Protein AF-U2B432-F1 (afdb_monomer)

Solvent-accessible surface area (backbone atoms only — not comparable to full-atom values): 7212 Å² total; per-residue (Å²): 142,89,87,78,90,83,83,80,81,80,80,78,80,77,78,77,79,76,77,76,80,62,95,51,58,65,48,63,31,54,46,51,56,38,53,56,52,34,53,52,28,56,77,69,70,35,66,70,60,31,53,53,37,50,52,53,40,50,49,42,72,73,67,50,52,59,66,60,57,48,51,52,33,51,50,50,34,55,50,28,50,53,49,35,56,51,30,51,50,54,28,53,53,27,57,76,69,68,44,66,70,55,32,54,52,30,51,52,51,33,52,51,33,50,52,50,29,55,48,31,56,56,55,57,75,93

Mean predicted aligned error: 12.54 Å

Foldseek 3Di:
DDDDDDPPDDDPPPPPPPDDPPPDDFLVSVLVVLVVQLVVCVVVVNVVSNVVSVVVNVCSVVPGDVVVVLVVLVVQLVVLVVQLVVLVVQLVVCVVVVDVVSNVVSVVSNVVSVVSNVVSVVSSVD

Sequence (126 aa):
MIRQLSLLALLVASTAFSFADSGVSGCAAKRQTLQEKIEIARQHHNPDQVAGLQQALAQVEAHCHDGALQAERQAEIDEARQEIEQREMDLRDALSKGDPDKIAKRQAKLAEARAELEQAEAELAR

pLDDT: mean 84.95, std 19.23, range [39.56, 98.81]

Secondary structure (DSSP, 8-state):
----------------------S--HHHHHHHHHHHHHHHHHHTT-HHHHHHHHHHHHHHHHH--HHHHHHHHHHHHHHHHHHHHHHHHHHHHHHHHT-HHHHHHHHHHHHHHHHHHHHHHHHHT-

Structure (mmCIF, N/CA/C/O backbone):
data_AF-U2B432-F1
#
_entry.id   AF-U2B432-F1
#
loop_
_atom_site.group_PDB
_atom_site.id
_atom_site.type_symbol
_atom_site.label_atom_id
_atom_site.label_alt_id
_atom_site.label_comp_id
_atom_site.label_asym_id
_atom_site.label_entity_id
_atom_site.label_seq_id
_atom_site.pdbx_PDB_ins_code
_atom_site.Cartn_x
_atom_site.Cartn_y
_atom_site.Cartn_z
_atom_site.occupancy
_atom_site.B_iso_or_equiv
_atom_site.auth_seq_id
_atom_site.auth_comp_id
_atom_site.auth_asym_id
_atom_site.auth_atom_id
_atom_site.pdbx_PDB_model_num
ATOM 1 N N . MET A 1 1 ? 64.420 35.158 -2.808 1.00 42.25 1 MET A N 1
ATOM 2 C CA . MET A 1 1 ? 63.759 34.798 -4.080 1.00 42.25 1 MET A CA 1
ATOM 3 C C . MET A 1 1 ? 62.505 34.011 -3.734 1.00 42.25 1 MET A C 1
ATOM 5 O O . MET A 1 1 ? 62.594 32.819 -3.497 1.00 42.25 1 MET A O 1
ATOM 9 N N . ILE A 1 2 ? 61.369 34.686 -3.557 1.00 51.62 2 ILE A N 1
ATOM 10 C CA . ILE A 1 2 ? 60.096 34.046 -3.195 1.00 51.62 2 ILE A CA 1
ATOM 11 C C . ILE A 1 2 ? 59.041 34.666 -4.098 1.00 51.62 2 ILE A C 1
ATOM 13 O O . ILE A 1 2 ? 58.668 35.821 -3.907 1.00 51.62 2 ILE A O 1
ATOM 17 N N . ARG A 1 3 ? 58.638 33.929 -5.130 1.00 46.88 3 ARG A N 1
ATOM 18 C CA . ARG A 1 3 ? 57.473 34.218 -5.968 1.00 46.88 3 ARG A CA 1
ATOM 19 C C . ARG A 1 3 ? 57.278 33.028 -6.896 1.00 46.88 3 ARG A C 1
ATOM 21 O O . ARG A 1 3 ? 58.055 32.860 -7.822 1.00 46.88 3 ARG A O 1
ATOM 28 N N . GLN A 1 4 ? 56.275 32.205 -6.619 1.00 49.47 4 GLN A N 1
ATOM 29 C CA . GLN A 1 4 ? 55.077 32.081 -7.454 1.00 49.47 4 GLN A CA 1
ATOM 30 C C . GLN A 1 4 ? 54.154 31.039 -6.810 1.00 49.47 4 GLN A C 1
ATOM 32 O O . GLN A 1 4 ? 54.466 29.854 -6.729 1.00 49.47 4 GLN A O 1
ATOM 37 N N . LEU A 1 5 ? 53.025 31.536 -6.305 1.00 55.38 5 LEU A N 1
ATOM 38 C CA . LEU A 1 5 ? 51.861 30.757 -5.911 1.00 55.38 5 LEU A CA 1
ATOM 39 C C . LEU A 1 5 ? 51.328 30.030 -7.150 1.00 55.38 5 LEU A C 1
ATOM 41 O O . LEU A 1 5 ? 50.837 30.680 -8.067 1.00 55.38 5 LEU A O 1
ATOM 45 N N . SER A 1 6 ? 51.413 28.702 -7.170 1.00 52.12 6 SER A N 1
ATOM 46 C CA . SER A 1 6 ? 50.709 27.878 -8.155 1.00 52.12 6 SER A CA 1
ATOM 47 C C . SER A 1 6 ? 49.455 27.302 -7.502 1.00 52.12 6 SER A C 1
ATOM 49 O O . SER A 1 6 ? 49.463 26.205 -6.955 1.00 52.12 6 SER A O 1
ATOM 51 N N . LEU A 1 7 ? 48.383 28.094 -7.519 1.00 52.22 7 LEU A N 1
ATOM 52 C CA . LEU A 1 7 ? 47.013 27.631 -7.311 1.00 52.22 7 LEU A CA 1
ATOM 53 C C . LEU A 1 7 ? 46.503 27.110 -8.660 1.00 52.22 7 LEU A C 1
ATOM 55 O O . LEU A 1 7 ? 46.029 27.889 -9.481 1.00 52.22 7 LEU A O 1
ATOM 59 N N . LEU A 1 8 ? 46.615 25.802 -8.901 1.00 50.03 8 LEU A N 1
ATOM 60 C CA . LEU A 1 8 ? 45.865 25.140 -9.969 1.00 50.03 8 LEU A CA 1
ATOM 61 C C . LEU A 1 8 ? 44.592 24.556 -9.347 1.00 50.03 8 LEU A C 1
ATOM 63 O O . LEU A 1 8 ? 44.580 23.443 -8.827 1.00 50.03 8 LEU A O 1
ATOM 67 N N . ALA A 1 9 ? 43.526 25.354 -9.346 1.00 51.22 9 ALA A N 1
ATOM 68 C CA . ALA A 1 9 ? 42.186 24.884 -9.031 1.00 51.22 9 ALA A CA 1
ATOM 69 C C . ALA A 1 9 ? 41.667 24.075 -10.229 1.00 51.22 9 ALA A C 1
ATOM 71 O O . ALA A 1 9 ? 41.281 24.638 -11.253 1.00 51.22 9 ALA A O 1
ATOM 72 N N . LEU A 1 10 ? 41.697 22.747 -10.114 1.00 51.41 10 LEU A N 1
ATOM 73 C CA . LEU A 1 10 ? 41.076 21.847 -11.078 1.00 51.41 10 LEU A CA 1
ATOM 74 C C . LEU A 1 10 ? 39.561 21.841 -10.817 1.00 51.41 10 LEU A C 1
ATOM 76 O O . LEU A 1 10 ? 39.072 21.166 -9.914 1.00 51.41 10 LEU A O 1
ATOM 80 N N . LEU A 1 11 ? 38.826 22.649 -11.581 1.00 48.97 11 LEU A N 1
ATOM 81 C CA . LEU A 1 11 ? 37.364 22.636 -11.621 1.00 48.97 11 LEU A CA 1
ATOM 82 C C . LEU A 1 11 ? 36.900 21.323 -12.263 1.00 48.97 11 LEU A C 1
ATOM 84 O O . LEU A 1 11 ? 36.884 21.179 -13.484 1.00 48.97 11 LEU A O 1
ATOM 88 N N . VAL A 1 12 ? 36.524 20.356 -11.428 1.00 52.88 12 VAL A N 1
ATOM 89 C CA . VAL A 1 12 ? 35.750 19.188 -11.853 1.00 52.88 12 VAL A CA 1
ATOM 90 C C . VAL A 1 12 ? 34.309 19.659 -12.029 1.00 52.88 12 VAL A C 1
ATOM 92 O O . VAL A 1 12 ? 33.568 19.819 -11.061 1.00 52.88 12 VAL A O 1
ATOM 95 N N . 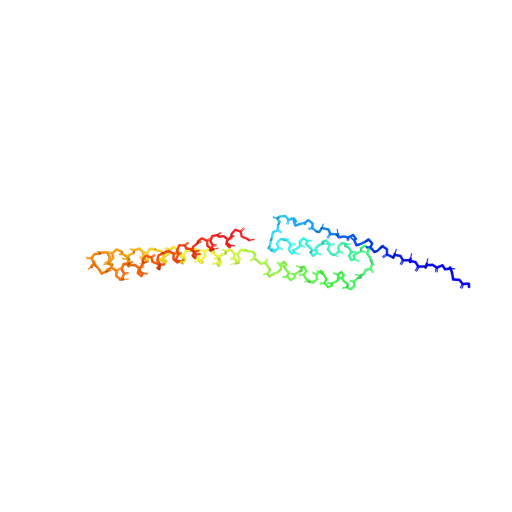ALA A 1 13 ? 33.922 19.941 -13.271 1.00 52.38 13 ALA A N 1
ATOM 96 C CA . ALA A 1 13 ? 32.524 20.124 -13.629 1.00 52.38 13 ALA A CA 1
ATOM 97 C C . ALA A 1 13 ? 31.847 18.747 -13.627 1.00 52.38 13 ALA A C 1
ATOM 99 O O . ALA A 1 13 ? 31.851 18.033 -14.627 1.00 52.38 13 ALA A O 1
ATOM 100 N N . SER A 1 14 ? 31.296 18.357 -12.479 1.00 46.72 14 SER A N 1
ATOM 101 C CA . SER A 1 14 ? 30.387 17.219 -12.387 1.00 46.72 14 SER A CA 1
ATOM 102 C C . SER A 1 14 ? 29.085 17.596 -13.089 1.00 46.72 14 SER A C 1
ATOM 104 O O . SER A 1 14 ? 28.242 18.289 -12.521 1.00 46.72 14 SER A O 1
ATOM 106 N N . THR A 1 15 ? 28.914 17.171 -14.338 1.00 46.16 15 THR A N 1
ATOM 107 C CA . THR A 1 15 ? 27.600 17.161 -14.975 1.00 46.16 15 THR A CA 1
ATOM 108 C C . THR A 1 15 ? 26.754 16.110 -14.265 1.00 46.16 15 THR A C 1
ATOM 110 O O . THR A 1 15 ? 26.860 14.912 -14.513 1.00 46.16 15 THR A O 1
ATOM 113 N N . ALA A 1 16 ? 25.928 16.561 -13.323 1.00 44.56 16 ALA A N 1
ATOM 114 C CA . ALA A 1 16 ? 24.843 15.752 -12.803 1.00 44.56 16 ALA A CA 1
ATOM 115 C C . ALA A 1 16 ? 23.880 15.475 -13.966 1.00 44.56 16 ALA A C 1
ATOM 117 O O . ALA A 1 16 ? 23.145 16.358 -14.405 1.00 44.56 16 ALA A O 1
ATOM 118 N N . PHE A 1 17 ? 23.933 14.258 -14.506 1.00 45.88 17 PHE A N 1
ATOM 119 C CA . PHE A 1 17 ? 22.856 13.724 -15.326 1.00 45.88 17 PHE A CA 1
ATOM 120 C C . PHE A 1 17 ? 21.644 13.574 -14.404 1.00 45.88 17 PHE A C 1
ATOM 122 O O . PHE A 1 17 ? 21.558 12.636 -13.612 1.00 45.88 17 PHE A O 1
ATOM 129 N N . SER A 1 18 ? 20.734 14.542 -14.456 1.00 39.56 18 SER A N 1
ATOM 130 C CA . SER A 1 18 ? 19.397 14.376 -13.902 1.00 39.56 18 SER A CA 1
ATOM 131 C C . SER A 1 18 ? 18.681 13.342 -14.763 1.00 39.56 18 SER A C 1
ATOM 133 O O . SER A 1 18 ? 18.271 13.646 -15.883 1.00 39.56 18 SER A O 1
ATOM 135 N N . PHE A 1 19 ? 18.555 12.114 -14.265 1.00 43.44 19 PHE A N 1
ATOM 136 C CA . PHE A 1 19 ? 17.573 11.186 -14.809 1.00 43.44 19 PHE A CA 1
ATOM 137 C C . PHE A 1 19 ? 16.201 11.769 -14.480 1.00 43.44 19 PHE A C 1
ATOM 139 O O . PHE A 1 19 ? 15.834 11.897 -13.312 1.00 43.44 19 PHE A O 1
ATOM 146 N N . ALA A 1 20 ? 15.494 12.218 -15.514 1.00 40.19 20 ALA A N 1
ATOM 147 C CA . ALA A 1 20 ? 14.081 12.516 -15.403 1.00 40.19 20 ALA A CA 1
ATOM 148 C C . ALA A 1 20 ? 13.386 11.217 -14.987 1.00 40.19 20 ALA A C 1
ATOM 150 O O . ALA A 1 20 ? 13.463 10.222 -15.707 1.00 40.19 20 ALA A O 1
ATOM 151 N N . ASP A 1 21 ? 12.756 11.228 -13.817 1.00 41.22 21 ASP A N 1
ATOM 152 C CA . ASP A 1 21 ? 11.831 10.184 -13.399 1.00 41.22 21 ASP A CA 1
ATOM 153 C C . ASP A 1 21 ? 10.632 10.272 -14.351 1.00 41.22 21 ASP A C 1
ATOM 155 O O . ASP A 1 21 ? 9.726 11.092 -14.196 1.00 41.22 21 ASP A O 1
ATOM 159 N N . SER A 1 22 ? 10.700 9.535 -15.461 1.00 41.84 22 SER A N 1
ATOM 160 C CA . SER A 1 22 ? 9.541 9.282 -16.306 1.00 41.84 22 SER A CA 1
ATOM 161 C C . SER A 1 22 ? 8.491 8.680 -15.383 1.00 41.84 22 SER A C 1
ATOM 163 O O . SER A 1 22 ? 8.788 7.652 -14.789 1.00 41.84 22 SER A O 1
ATOM 165 N N . GLY A 1 23 ? 7.322 9.314 -15.235 1.00 46.34 23 GLY A N 1
ATOM 166 C CA . GLY A 1 23 ? 6.251 8.959 -14.281 1.00 46.34 23 GLY A CA 1
ATOM 167 C C . GLY A 1 23 ? 5.585 7.588 -14.485 1.00 46.34 23 GLY A C 1
ATOM 168 O O . GLY A 1 23 ? 4.388 7.433 -14.271 1.00 46.34 23 GLY A O 1
ATOM 169 N N . VAL A 1 24 ? 6.352 6.609 -14.944 1.00 51.62 24 VAL A N 1
ATOM 170 C CA . VAL A 1 24 ? 6.078 5.187 -14.995 1.00 51.62 24 VAL A CA 1
ATOM 171 C C . VAL A 1 24 ? 6.894 4.591 -13.845 1.00 51.62 24 VAL A C 1
ATOM 173 O O . VAL A 1 24 ? 8.119 4.642 -13.889 1.00 51.62 24 VAL A O 1
ATOM 176 N N . SER A 1 25 ? 6.239 4.072 -12.805 1.00 68.25 25 SER A N 1
ATOM 177 C CA . SER A 1 25 ? 6.853 3.255 -11.744 1.00 68.25 25 SER A CA 1
ATOM 178 C C . SER A 1 25 ? 6.649 1.759 -12.059 1.00 68.25 25 SER A C 1
ATOM 180 O O . SER A 1 25 ? 6.106 1.392 -13.107 1.00 68.25 25 SER A O 1
ATOM 182 N N . GLY A 1 26 ? 7.142 0.861 -11.203 1.00 77.81 26 GLY A N 1
ATOM 183 C CA . GLY A 1 26 ? 6.862 -0.577 -11.321 1.00 77.81 26 GLY A CA 1
ATOM 184 C C . GLY A 1 26 ? 7.560 -1.295 -12.486 1.00 77.81 26 GLY A C 1
ATOM 185 O O . GLY A 1 26 ? 8.655 -0.926 -12.933 1.00 77.81 26 GLY A O 1
ATOM 186 N N . CYS A 1 27 ? 6.957 -2.385 -12.962 1.00 85.81 27 CYS A N 1
ATOM 187 C CA . CYS A 1 27 ? 7.548 -3.258 -13.978 1.00 85.81 27 CYS A CA 1
ATOM 188 C C . CYS A 1 27 ? 7.731 -2.561 -15.329 1.00 85.81 27 CYS A C 1
ATOM 190 O O . CYS A 1 27 ? 8.697 -2.839 -16.042 1.00 85.81 27 CYS A O 1
ATOM 192 N N . ALA A 1 28 ? 6.833 -1.643 -15.696 1.00 83.94 28 ALA A N 1
ATOM 193 C CA . ALA A 1 28 ? 6.958 -0.848 -16.917 1.00 83.94 28 ALA A CA 1
ATOM 194 C C . ALA A 1 28 ? 8.198 0.066 -16.894 1.00 83.94 28 ALA A C 1
ATOM 196 O O . ALA A 1 28 ? 8.975 0.048 -17.850 1.00 83.94 28 ALA A O 1
ATOM 197 N N . ALA A 1 29 ? 8.449 0.757 -15.777 1.00 85.69 29 ALA A N 1
ATOM 198 C CA . ALA A 1 29 ? 9.650 1.571 -15.574 1.00 85.69 29 ALA A CA 1
ATOM 199 C C . ALA A 1 29 ? 10.935 0.751 -15.725 1.00 85.69 29 ALA A C 1
ATOM 201 O O . ALA A 1 29 ? 11.856 1.111 -16.462 1.00 85.69 29 ALA A O 1
ATOM 202 N N . LYS A 1 30 ? 10.972 -0.412 -15.056 1.00 87.88 30 LYS A N 1
ATOM 203 C CA . LYS A 1 30 ? 12.099 -1.349 -15.122 1.00 87.88 30 LYS A CA 1
ATOM 204 C C . LYS A 1 30 ? 12.369 -1.813 -16.550 1.00 87.88 30 LYS A C 1
ATOM 206 O O . LYS A 1 30 ? 13.532 -1.857 -16.951 1.00 87.88 30 LYS A O 1
ATOM 211 N N . ARG A 1 31 ? 11.323 -2.141 -17.318 1.00 92.31 31 ARG A N 1
ATOM 212 C CA . ARG A 1 31 ? 11.459 -2.526 -18.733 1.00 92.31 31 ARG A CA 1
ATOM 213 C C . ARG A 1 31 ? 12.045 -1.389 -19.562 1.00 92.31 31 ARG A C 1
ATOM 215 O O . ARG A 1 31 ? 13.022 -1.623 -20.267 1.00 92.31 31 ARG A O 1
ATOM 222 N N . GLN A 1 32 ? 11.517 -0.174 -19.422 1.00 92.19 32 GLN A N 1
ATOM 223 C CA . GLN A 1 32 ? 12.012 0.991 -20.156 1.00 92.19 32 GLN A CA 1
ATOM 224 C C . GLN A 1 32 ? 13.488 1.280 -19.836 1.00 92.19 32 GLN A C 1
ATOM 226 O O . GLN A 1 32 ? 14.307 1.390 -20.744 1.00 92.19 32 GLN A O 1
ATOM 231 N N . THR A 1 33 ? 13.86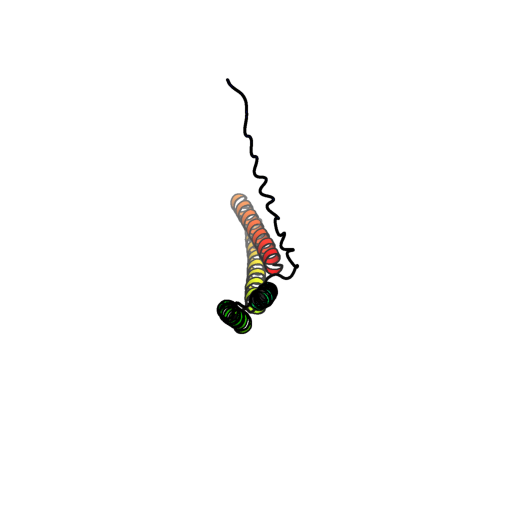6 1.286 -18.553 1.00 93.88 33 THR A N 1
ATOM 232 C CA . THR A 1 33 ? 15.267 1.482 -18.140 1.00 93.88 33 THR A CA 1
ATOM 233 C C . THR A 1 33 ? 16.197 0.414 -18.727 1.00 93.88 33 THR A C 1
ATOM 235 O O . THR A 1 33 ? 17.332 0.707 -19.105 1.00 93.88 33 THR A O 1
ATOM 238 N N . LEU A 1 34 ? 15.757 -0.848 -18.790 1.00 96.06 34 LEU A N 1
ATOM 239 C CA . LEU A 1 34 ? 16.549 -1.923 -19.393 1.00 96.06 34 LEU A CA 1
ATOM 240 C C . LEU A 1 34 ? 16.687 -1.744 -20.908 1.00 96.06 34 LEU A C 1
ATOM 242 O O . LEU A 1 34 ? 17.779 -1.954 -21.433 1.00 96.06 34 LEU A O 1
ATOM 246 N N . GLN A 1 35 ? 15.630 -1.312 -21.596 1.00 96.81 35 GLN A N 1
ATOM 247 C CA . GLN A 1 35 ? 15.659 -1.017 -23.032 1.00 96.81 35 GLN A CA 1
ATOM 248 C C . GLN A 1 35 ? 16.628 0.128 -23.358 1.00 96.81 35 GLN A C 1
ATOM 250 O O . GLN A 1 35 ? 17.503 -0.046 -24.205 1.00 96.81 35 GLN A O 1
ATOM 255 N N . GLU A 1 36 ? 16.568 1.238 -22.620 1.00 97.25 36 GLU A N 1
ATOM 256 C CA . GLU A 1 36 ? 17.500 2.366 -22.773 1.00 97.25 36 GLU A CA 1
ATOM 257 C C . GLU A 1 36 ? 18.959 1.929 -22.554 1.00 97.25 36 GLU A C 1
ATOM 259 O O . GLU A 1 36 ? 19.851 2.249 -23.343 1.00 97.25 36 GLU A O 1
ATOM 264 N N . LYS A 1 37 ? 19.221 1.111 -21.525 1.00 96.69 37 LYS A N 1
ATOM 265 C CA . LYS A 1 37 ? 20.565 0.561 -21.273 1.00 96.69 37 LYS A CA 1
ATOM 266 C C . LYS A 1 37 ? 21.050 -0.355 -22.397 1.00 96.69 37 LYS A C 1
ATOM 268 O O . LYS A 1 37 ? 22.244 -0.349 -22.698 1.00 96.69 37 LYS A O 1
ATOM 273 N N . ILE A 1 38 ? 20.161 -1.138 -23.014 1.00 97.81 38 ILE A N 1
ATOM 274 C CA . ILE A 1 38 ? 20.497 -1.985 -24.170 1.00 97.81 38 ILE A CA 1
ATOM 275 C C . ILE A 1 38 ? 20.904 -1.113 -25.358 1.00 97.81 38 ILE A C 1
ATOM 277 O O . ILE A 1 38 ? 21.900 -1.413 -26.017 1.00 97.81 38 ILE A O 1
ATOM 281 N N . GLU A 1 39 ? 20.164 -0.040 -25.634 1.00 97.62 39 GLU A N 1
ATOM 282 C CA . GLU A 1 39 ? 20.485 0.891 -26.720 1.00 97.62 39 GLU A CA 1
ATOM 283 C C . GLU A 1 39 ? 21.850 1.549 -26.516 1.00 97.62 39 GLU A C 1
ATOM 285 O O . GLU A 1 39 ? 22.677 1.539 -27.430 1.00 97.62 39 GLU A O 1
ATOM 290 N N . ILE A 1 40 ? 22.131 2.019 -25.299 1.00 97.56 40 ILE A N 1
ATOM 291 C CA . ILE A 1 40 ? 23.435 2.581 -24.931 1.00 97.56 40 ILE A CA 1
ATOM 292 C C . ILE A 1 40 ? 24.546 1.534 -25.118 1.00 97.56 40 ILE A C 1
ATOM 294 O O . ILE A 1 40 ? 25.544 1.796 -25.789 1.00 97.56 40 ILE A O 1
ATOM 298 N N . ALA A 1 41 ? 24.376 0.314 -24.596 1.00 97.25 41 ALA A N 1
ATOM 299 C CA . ALA A 1 41 ? 25.381 -0.747 -24.720 1.00 97.25 41 ALA A CA 1
ATOM 300 C C . ALA A 1 41 ? 25.659 -1.142 -26.186 1.00 97.25 41 ALA A C 1
ATOM 302 O O . ALA A 1 41 ? 26.801 -1.445 -26.542 1.00 97.25 41 ALA A O 1
ATOM 303 N N . ARG A 1 42 ? 24.639 -1.084 -27.058 1.00 97.12 42 ARG A N 1
ATOM 304 C CA . ARG A 1 42 ? 24.793 -1.288 -28.509 1.00 97.12 42 ARG A CA 1
ATOM 305 C C . ARG A 1 42 ? 25.630 -0.188 -29.157 1.00 97.12 42 ARG A C 1
ATOM 307 O O . ARG A 1 42 ? 26.520 -0.510 -29.939 1.00 97.12 42 ARG A O 1
ATOM 314 N N . GLN A 1 43 ? 25.377 1.078 -28.822 1.00 97.62 43 GLN A N 1
ATOM 315 C CA . GLN A 1 43 ? 26.145 2.219 -29.345 1.00 97.62 43 GLN A CA 1
ATOM 316 C C . GLN A 1 43 ? 27.627 2.149 -28.950 1.00 97.62 43 GLN A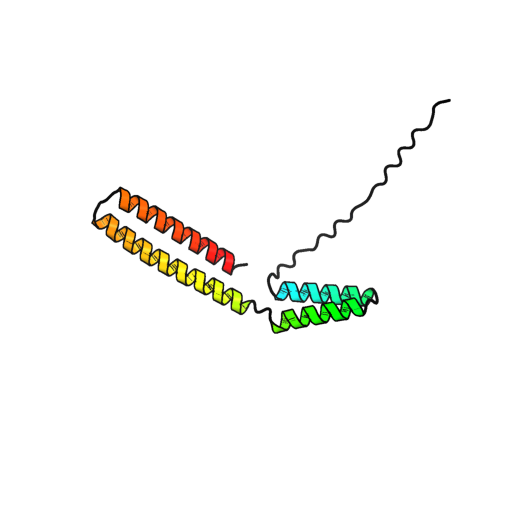 C 1
ATOM 318 O O . GLN A 1 43 ? 28.495 2.546 -29.722 1.00 97.62 43 GLN A O 1
ATOM 323 N N . HIS A 1 44 ? 27.924 1.593 -27.774 1.00 96.75 44 HIS A N 1
ATOM 324 C CA . HIS A 1 44 ? 29.290 1.387 -27.292 1.00 96.75 44 HIS A CA 1
ATOM 325 C C . HIS A 1 44 ? 29.938 0.071 -27.757 1.00 96.75 44 HIS A C 1
ATOM 327 O O . HIS A 1 44 ? 31.038 -0.243 -27.308 1.00 96.75 44 HIS A O 1
ATOM 333 N N . HIS A 1 45 ? 29.294 -0.695 -28.647 1.00 96.06 45 HIS A N 1
ATOM 334 C CA . HIS A 1 45 ? 29.800 -1.976 -29.156 1.00 96.06 45 HIS A CA 1
ATOM 335 C C . HIS A 1 45 ? 30.185 -2.976 -28.048 1.00 96.06 45 HIS A C 1
ATOM 337 O O . HIS A 1 45 ? 31.194 -3.671 -28.159 1.00 96.06 45 HIS 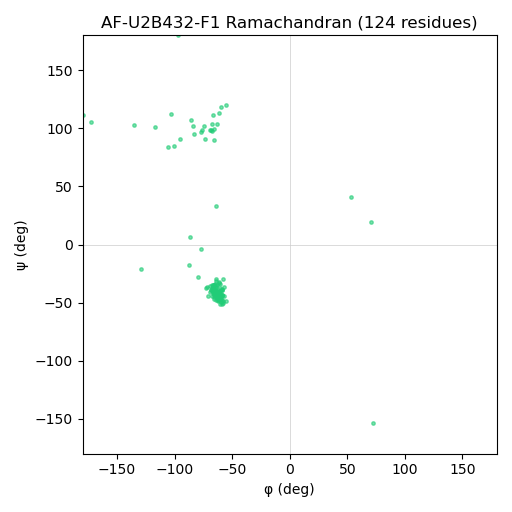A O 1
ATOM 343 N N . ASN A 1 46 ? 29.375 -3.064 -26.985 1.00 96.38 46 ASN A N 1
ATOM 344 C CA . ASN A 1 46 ? 29.607 -3.969 -25.857 1.00 96.38 46 ASN A CA 1
ATOM 345 C C . ASN A 1 46 ? 28.632 -5.170 -25.880 1.00 96.38 46 ASN A C 1
ATOM 347 O O . ASN A 1 46 ? 27.581 -5.123 -25.231 1.00 96.38 46 ASN A O 1
ATOM 351 N N . PRO A 1 47 ? 28.927 -6.241 -26.643 1.00 95.00 47 PRO A N 1
ATOM 352 C CA . PRO A 1 47 ? 27.991 -7.344 -26.870 1.00 95.00 47 PRO A CA 1
ATOM 353 C C . PRO A 1 47 ? 27.671 -8.145 -25.603 1.00 95.00 47 PRO A C 1
ATOM 355 O O . PRO A 1 47 ? 26.525 -8.558 -25.426 1.00 95.00 47 PRO A O 1
ATOM 358 N N . ASP A 1 48 ? 28.636 -8.312 -24.697 1.00 97.25 48 ASP A N 1
ATOM 359 C CA . ASP A 1 48 ? 28.434 -9.049 -23.444 1.00 97.25 48 ASP A CA 1
ATOM 360 C C . ASP A 1 48 ? 27.447 -8.314 -22.531 1.00 97.25 48 ASP A C 1
ATOM 362 O O . ASP A 1 48 ? 26.537 -8.912 -21.950 1.00 97.25 48 ASP A O 1
ATOM 366 N N . GLN A 1 49 ? 27.571 -6.985 -22.460 1.00 95.75 49 GLN A N 1
ATOM 367 C CA . GLN A 1 49 ? 26.637 -6.150 -21.713 1.00 95.75 49 GLN A CA 1
ATOM 368 C C . GLN A 1 49 ? 25.233 -6.183 -22.327 1.00 95.75 49 GLN A C 1
ATOM 370 O O . GLN A 1 49 ? 24.249 -6.267 -21.591 1.00 95.75 49 GLN A O 1
ATOM 375 N N . VAL A 1 50 ? 25.126 -6.155 -23.659 1.00 98.00 50 VAL A N 1
ATOM 376 C CA . VAL A 1 50 ? 23.838 -6.299 -24.354 1.00 98.00 50 VAL A CA 1
ATOM 377 C C . VAL A 1 50 ? 23.182 -7.635 -24.004 1.00 98.00 50 VAL A C 1
ATOM 379 O O . VAL A 1 50 ? 22.008 -7.642 -23.638 1.00 98.00 50 VAL A O 1
ATOM 382 N N . ALA A 1 51 ? 23.926 -8.742 -24.055 1.00 97.62 51 ALA A N 1
ATOM 383 C CA . ALA A 1 51 ? 23.402 -10.069 -23.737 1.00 97.62 51 ALA A CA 1
ATOM 384 C C . ALA A 1 51 ? 22.879 -10.151 -22.292 1.00 97.62 51 ALA A C 1
ATOM 386 O O . ALA A 1 51 ? 21.754 -10.600 -22.063 1.00 97.62 51 ALA A O 1
ATOM 387 N N . GLY A 1 52 ? 23.647 -9.643 -21.322 1.00 97.62 52 GLY A N 1
ATOM 388 C CA . GLY A 1 52 ? 23.224 -9.610 -19.919 1.00 97.62 52 GLY A CA 1
ATOM 389 C C . GLY A 1 52 ? 21.970 -8.758 -19.686 1.00 97.62 52 GLY A C 1
ATOM 390 O O . GLY A 1 52 ? 21.059 -9.170 -18.967 1.00 97.62 52 GLY A O 1
ATOM 391 N N . LEU A 1 53 ? 21.877 -7.590 -20.330 1.00 98.25 53 LEU A N 1
ATOM 392 C CA . LEU A 1 53 ? 20.703 -6.719 -20.221 1.00 98.25 53 LEU A CA 1
ATOM 393 C C . LEU A 1 53 ? 19.463 -7.313 -20.903 1.00 98.25 53 LEU A C 1
ATOM 395 O O . LEU A 1 53 ? 18.360 -7.166 -20.382 1.00 98.25 53 LEU A O 1
ATOM 399 N N . GLN A 1 54 ? 19.626 -8.015 -22.027 1.00 97.75 54 GLN A N 1
ATOM 400 C CA . GLN A 1 54 ? 18.533 -8.737 -22.684 1.00 97.75 54 GLN A CA 1
ATOM 401 C C . GLN A 1 54 ? 18.008 -9.881 -21.815 1.00 97.75 54 GLN A C 1
ATOM 403 O O . GLN A 1 54 ? 16.796 -10.055 -21.709 1.00 97.75 54 GLN A O 1
ATOM 408 N N . GLN A 1 55 ? 18.894 -10.618 -21.139 1.00 97.69 55 GLN A N 1
ATOM 409 C CA . GLN A 1 55 ? 18.482 -11.634 -20.172 1.00 97.69 55 GLN A CA 1
ATOM 410 C C . GLN A 1 55 ? 17.720 -11.006 -18.997 1.00 97.69 55 GLN A C 1
ATOM 412 O O . GLN A 1 55 ? 16.682 -11.524 -18.591 1.00 97.69 55 GLN A O 1
ATOM 417 N N . ALA A 1 56 ? 18.193 -9.873 -18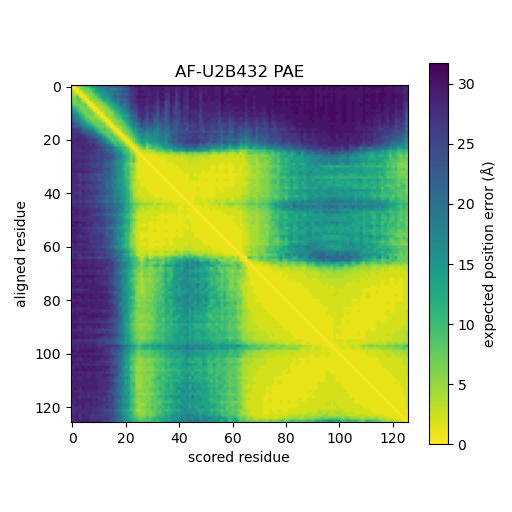.469 1.00 94.44 56 ALA A N 1
ATOM 418 C CA . ALA A 1 56 ? 17.492 -9.151 -17.410 1.00 94.44 56 ALA A CA 1
ATOM 419 C C . ALA A 1 56 ? 16.105 -8.660 -17.862 1.00 94.44 56 ALA A C 1
ATOM 421 O O . ALA A 1 56 ? 15.143 -8.783 -17.106 1.00 94.44 56 ALA A O 1
ATOM 422 N N . LEU A 1 57 ? 15.985 -8.153 -19.094 1.00 95.94 57 LEU A N 1
ATOM 423 C CA . LEU A 1 57 ? 14.705 -7.743 -19.673 1.00 95.94 57 LEU A CA 1
ATOM 424 C C . LEU A 1 57 ? 13.744 -8.928 -19.792 1.00 95.94 57 LEU A C 1
ATOM 426 O O . LEU A 1 57 ? 12.615 -8.821 -19.326 1.00 95.94 57 LEU A O 1
ATOM 430 N N . ALA A 1 58 ? 14.210 -10.067 -20.311 1.00 94.38 58 ALA A N 1
ATOM 431 C CA . ALA A 1 58 ? 13.405 -11.282 -20.416 1.00 94.38 58 ALA A CA 1
ATOM 432 C C . ALA A 1 58 ? 12.903 -11.764 -19.044 1.00 94.38 58 ALA A C 1
ATOM 434 O O . ALA A 1 58 ? 11.753 -12.170 -18.917 1.00 94.38 58 ALA A O 1
ATOM 435 N N . GLN A 1 59 ? 13.728 -11.663 -17.996 1.00 92.75 59 GLN A N 1
ATOM 436 C CA . GLN A 1 59 ? 13.304 -11.996 -16.632 1.00 92.75 59 GLN A CA 1
ATOM 437 C C . GLN A 1 59 ? 12.238 -11.034 -16.098 1.00 92.75 59 GLN A C 1
ATOM 439 O O . GLN A 1 59 ? 11.292 -11.463 -15.440 1.00 92.75 59 GLN A O 1
ATOM 444 N N . VAL A 1 60 ? 12.361 -9.733 -16.382 1.00 89.75 60 VAL A N 1
ATOM 445 C CA . VAL A 1 60 ? 11.331 -8.753 -16.014 1.00 89.75 60 VAL A CA 1
ATOM 446 C C . VAL A 1 60 ? 10.036 -9.021 -16.784 1.00 89.75 60 VAL A C 1
ATOM 448 O O . VAL A 1 60 ? 8.975 -9.008 -16.176 1.00 89.75 60 VAL A O 1
ATOM 451 N N . GLU A 1 61 ? 10.097 -9.318 -18.080 1.00 86.69 61 GLU A N 1
ATOM 452 C CA . GLU A 1 61 ? 8.915 -9.651 -18.887 1.00 86.69 61 GLU A CA 1
ATOM 453 C C . GLU A 1 61 ? 8.245 -10.963 -18.452 1.00 86.69 61 GLU A C 1
ATOM 455 O O . GLU A 1 61 ? 7.022 -11.060 -18.485 1.00 86.69 61 GLU A O 1
ATOM 460 N N . ALA A 1 62 ? 9.026 -11.953 -18.011 1.00 86.50 62 ALA A N 1
ATOM 461 C CA . ALA A 1 62 ? 8.510 -13.250 -17.580 1.00 86.50 62 ALA A CA 1
ATOM 462 C C . ALA A 1 62 ? 7.943 -13.249 -16.152 1.00 86.50 62 ALA A C 1
ATOM 464 O O . ALA A 1 62 ? 7.082 -14.072 -15.842 1.00 86.50 62 ALA A O 1
ATOM 465 N N . HIS A 1 63 ? 8.440 -12.379 -15.266 1.00 82.62 63 HIS A N 1
ATOM 466 C CA . HIS A 1 63 ? 8.162 -12.484 -13.828 1.00 82.62 63 HIS A CA 1
ATOM 467 C C . HIS A 1 63 ? 7.656 -11.203 -13.171 1.00 82.62 63 HIS A C 1
ATOM 469 O O . HIS A 1 63 ? 7.018 -11.281 -12.121 1.00 82.62 63 HIS A O 1
ATOM 475 N N . CYS A 1 64 ? 7.885 -10.033 -13.759 1.00 83.50 64 CYS A N 1
ATOM 476 C CA . CYS A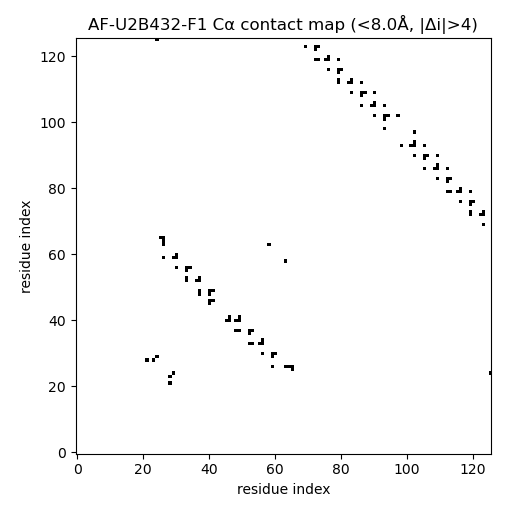 1 64 ? 7.430 -8.780 -13.177 1.00 83.50 64 CYS A CA 1
ATOM 477 C C . CYS A 1 64 ? 5.968 -8.530 -13.562 1.00 83.50 64 CYS A C 1
ATOM 479 O O . CYS A 1 64 ? 5.667 -8.099 -14.675 1.00 83.50 64 CYS A O 1
ATOM 481 N N . HIS A 1 65 ? 5.064 -8.799 -12.622 1.00 76.88 65 HIS A N 1
ATOM 482 C CA . HIS A 1 65 ? 3.631 -8.592 -12.787 1.00 76.88 65 HIS A CA 1
ATOM 483 C C . HIS A 1 65 ? 3.152 -7.547 -11.781 1.00 76.88 65 HIS A C 1
ATOM 485 O O . HIS A 1 65 ? 2.907 -7.877 -10.621 1.00 76.88 65 HIS A O 1
ATOM 491 N N . ASP A 1 66 ? 2.961 -6.305 -12.232 1.00 77.56 66 ASP A N 1
ATOM 492 C CA . ASP A 1 66 ? 2.375 -5.249 -11.391 1.00 77.56 66 ASP A CA 1
ATOM 493 C C . ASP A 1 66 ? 0.980 -5.660 -10.875 1.00 77.56 66 ASP A C 1
ATOM 495 O O . ASP A 1 66 ? 0.599 -5.306 -9.766 1.00 77.56 66 ASP A O 1
ATOM 499 N N . GLY A 1 67 ? 0.247 -6.489 -11.633 1.00 75.50 67 GLY A N 1
ATOM 500 C CA . GLY A 1 67 ? -1.079 -6.983 -11.248 1.00 75.50 67 GLY A CA 1
ATOM 501 C C . GLY A 1 67 ? -1.098 -7.877 -10.002 1.00 75.50 67 GLY A C 1
ATOM 502 O O . GLY A 1 67 ? -2.074 -7.842 -9.261 1.00 75.50 67 GLY A O 1
ATOM 503 N N . ALA A 1 68 ? -0.037 -8.649 -9.734 1.00 77.75 68 ALA A N 1
ATOM 504 C CA . ALA A 1 68 ? 0.035 -9.464 -8.517 1.00 77.75 68 ALA A CA 1
ATOM 505 C C . ALA A 1 68 ? 0.237 -8.581 -7.277 1.00 77.75 68 ALA A C 1
ATOM 507 O O . ALA A 1 68 ? -0.470 -8.741 -6.288 1.00 77.75 68 ALA A O 1
ATOM 508 N N . LEU A 1 69 ? 1.135 -7.596 -7.379 1.00 83.12 69 LEU A N 1
ATOM 509 C CA . LEU A 1 69 ? 1.381 -6.619 -6.320 1.00 83.12 69 LEU A CA 1
ATOM 510 C C . LEU A 1 69 ? 0.162 -5.710 -6.090 1.00 83.12 69 LEU A C 1
ATOM 512 O O . LEU A 1 69 ? -0.187 -5.410 -4.956 1.00 83.12 69 LEU A O 1
ATOM 516 N N . GLN A 1 70 ? -0.532 -5.298 -7.154 1.00 86.38 70 GLN A N 1
ATOM 517 C CA . GLN A 1 70 ? -1.788 -4.554 -7.032 1.00 86.38 70 GLN A CA 1
ATOM 518 C C . GLN A 1 70 ? -2.884 -5.375 -6.347 1.00 86.38 70 GLN A C 1
ATOM 520 O O . GLN A 1 70 ? -3.609 -4.827 -5.523 1.00 86.38 70 GLN A O 1
ATOM 525 N N . ALA A 1 71 ? -3.006 -6.667 -6.665 1.00 88.06 71 ALA A N 1
ATOM 526 C CA . ALA A 1 71 ? -3.982 -7.541 -6.021 1.00 88.06 71 ALA A CA 1
ATOM 527 C C . ALA A 1 71 ? -3.692 -7.726 -4.523 1.00 88.06 71 ALA A C 1
ATOM 529 O O . ALA A 1 71 ? -4.622 -7.691 -3.723 1.00 88.06 71 ALA A O 1
ATOM 530 N N . GLU A 1 72 ? -2.420 -7.875 -4.146 1.00 88.62 72 GLU A N 1
ATOM 531 C CA . GLU A 1 72 ? -1.984 -7.939 -2.745 1.00 88.62 72 GLU A CA 1
ATOM 532 C C . GLU A 1 72 ? -2.351 -6.656 -1.987 1.00 88.62 72 GLU A C 1
ATOM 534 O O . GLU A 1 72 ? -3.062 -6.715 -0.988 1.00 88.62 72 GLU A O 1
ATOM 539 N N . ARG A 1 73 ? -2.004 -5.484 -2.528 1.00 93.19 73 ARG A N 1
ATOM 540 C CA . ARG A 1 73 ? -2.344 -4.187 -1.911 1.00 93.19 73 ARG A CA 1
ATOM 541 C C . ARG A 1 73 ? -3.848 -3.934 -1.830 1.00 93.19 73 ARG A C 1
ATOM 543 O O . ARG A 1 73 ? -4.334 -3.326 -0.882 1.00 93.19 73 ARG A O 1
ATOM 550 N N . GLN A 1 74 ? -4.613 -4.400 -2.818 1.00 93.25 74 GLN A N 1
ATOM 551 C CA . GLN A 1 74 ? -6.071 -4.316 -2.758 1.00 93.25 74 GLN A CA 1
ATOM 552 C C . GLN A 1 74 ? -6.639 -5.210 -1.646 1.00 93.25 74 GLN A C 1
ATOM 554 O O . GLN A 1 74 ? -7.585 -4.801 -0.975 1.00 93.25 74 GLN A O 1
ATOM 559 N N . ALA A 1 75 ? -6.053 -6.389 -1.423 1.00 95.62 75 ALA A N 1
ATOM 560 C CA . ALA A 1 75 ? -6.438 -7.259 -0.317 1.00 95.62 75 ALA A CA 1
ATOM 561 C C . ALA A 1 75 ? -6.133 -6.617 1.048 1.00 95.62 75 ALA A C 1
ATOM 563 O O . ALA A 1 75 ? -6.973 -6.693 1.940 1.00 95.62 75 ALA A O 1
ATOM 564 N N . GLU A 1 76 ? -5.000 -5.921 1.192 1.00 96.12 76 GLU A N 1
ATOM 565 C CA . GLU A 1 76 ? -4.668 -5.160 2.410 1.00 96.12 76 GLU A CA 1
ATOM 566 C C . GLU A 1 76 ? -5.684 -4.039 2.690 1.00 96.12 76 GLU A C 1
ATOM 568 O O . GLU A 1 76 ? -6.111 -3.853 3.828 1.00 96.12 76 GLU A O 1
ATOM 573 N N . ILE A 1 77 ? -6.141 -3.324 1.653 1.00 98.12 77 ILE A N 1
ATOM 574 C CA . ILE A 1 77 ? -7.214 -2.321 1.784 1.00 98.12 77 ILE A CA 1
ATOM 575 C C . ILE A 1 77 ? -8.517 -2.965 2.264 1.00 98.12 77 ILE A C 1
ATOM 577 O O . ILE A 1 77 ? -9.211 -2.407 3.119 1.00 98.12 77 ILE A O 1
ATOM 581 N N . ASP A 1 78 ? -8.874 -4.121 1.707 1.00 98.06 78 ASP A N 1
ATOM 582 C CA . ASP A 1 78 ? -10.098 -4.825 2.084 1.00 98.06 78 ASP A CA 1
ATOM 583 C C . ASP A 1 78 ? -10.022 -5.341 3.533 1.00 98.06 78 ASP A C 1
ATOM 585 O O . ASP A 1 78 ? -11.004 -5.231 4.272 1.00 98.06 78 ASP A O 1
ATOM 589 N N . GLU A 1 79 ? -8.857 -5.824 3.973 1.00 97.81 79 GLU A N 1
ATOM 590 C CA . GLU A 1 79 ? -8.598 -6.220 5.362 1.00 97.81 79 GLU A CA 1
ATOM 591 C C . GLU A 1 79 ? -8.680 -5.021 6.321 1.00 97.81 79 GLU A C 1
ATOM 593 O O . GLU A 1 79 ? -9.409 -5.078 7.314 1.00 97.81 79 GLU A O 1
ATOM 598 N N . ALA A 1 80 ? -8.037 -3.896 5.992 1.00 98.19 80 ALA A N 1
ATOM 599 C CA . ALA A 1 80 ? -8.085 -2.681 6.808 1.00 98.19 80 ALA A CA 1
ATOM 600 C C . ALA A 1 80 ? -9.520 -2.135 6.956 1.00 98.19 80 ALA A C 1
ATOM 602 O O . ALA A 1 80 ? -9.925 -1.689 8.034 1.00 98.19 80 ALA A O 1
ATOM 603 N N . ARG A 1 81 ? -10.339 -2.219 5.897 1.00 98.50 81 ARG A N 1
ATOM 604 C CA . ARG A 1 81 ? -11.768 -1.856 5.954 1.00 98.50 81 ARG A CA 1
ATOM 605 C C . ARG A 1 81 ? -12.551 -2.757 6.905 1.00 98.50 81 ARG A C 1
ATOM 607 O O . ARG A 1 81 ? -13.320 -2.244 7.719 1.00 98.50 81 ARG A O 1
ATOM 614 N N . GLN A 1 82 ? -12.332 -4.071 6.846 1.00 98.62 82 GLN A N 1
ATOM 615 C CA . GLN A 1 82 ? -12.954 -5.015 7.781 1.00 98.62 82 GLN A CA 1
ATOM 616 C C . GLN A 1 82 ? -12.520 -4.748 9.226 1.00 98.62 82 GLN A C 1
ATOM 618 O O . GLN A 1 82 ? -13.344 -4.803 10.144 1.00 98.62 82 GLN A O 1
ATOM 623 N N . GLU A 1 83 ? -11.248 -4.409 9.446 1.00 98.38 83 GLU A N 1
ATOM 624 C CA . GLU A 1 83 ? -10.775 -4.041 10.775 1.00 98.38 83 GLU A CA 1
ATOM 625 C C . GLU A 1 83 ? -11.490 -2.790 11.299 1.00 98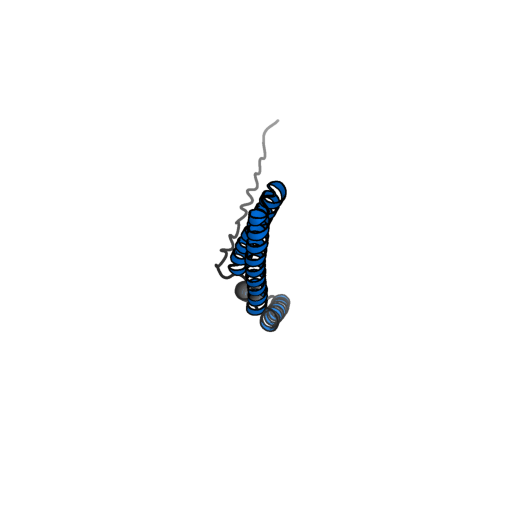.38 83 GLU A C 1
ATOM 627 O O . GLU A 1 83 ? -11.965 -2.800 12.437 1.00 98.38 83 GLU A O 1
ATOM 632 N N . ILE A 1 84 ? -11.641 -1.740 10.485 1.00 98.81 84 ILE A N 1
ATOM 633 C CA . ILE A 1 84 ? -12.387 -0.534 10.872 1.00 98.81 84 ILE A CA 1
ATOM 634 C C . ILE A 1 84 ? -13.811 -0.890 11.309 1.00 98.81 84 ILE A C 1
ATOM 636 O O . ILE A 1 84 ? -14.230 -0.468 12.389 1.00 98.81 84 ILE A O 1
ATOM 640 N N . GLU A 1 85 ? -14.536 -1.699 10.533 1.00 98.62 85 GLU A N 1
ATOM 641 C CA . GLU A 1 85 ? -15.894 -2.134 10.888 1.00 98.62 85 GLU A CA 1
ATOM 642 C C . GLU A 1 85 ? -15.925 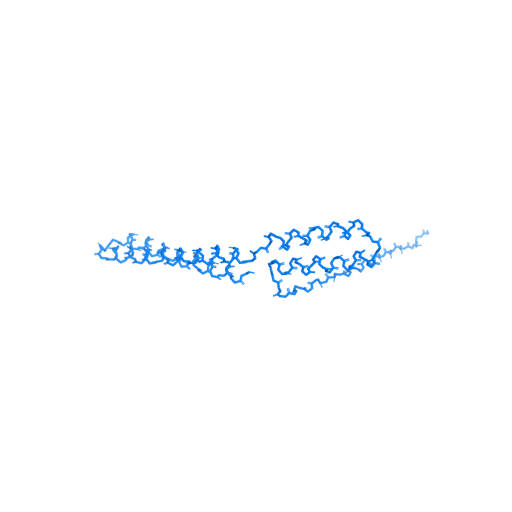-2.837 12.255 1.00 98.62 85 GLU A C 1
ATOM 644 O O . GLU A 1 85 ? -16.757 -2.518 13.116 1.00 98.62 85 GLU A O 1
ATOM 649 N N . GLN A 1 86 ? -14.966 -3.735 12.503 1.00 98.62 86 GLN A N 1
ATOM 650 C CA . GLN A 1 86 ? -14.833 -4.426 13.782 1.00 98.62 86 GLN A CA 1
ATOM 651 C C . GLN A 1 86 ? -14.491 -3.461 14.930 1.00 98.62 86 GLN A C 1
ATOM 653 O O . GLN A 1 86 ? -15.066 -3.560 16.018 1.00 98.62 86 GLN A O 1
ATOM 658 N N . ARG A 1 87 ? -13.588 -2.493 14.718 1.00 98.50 87 ARG A N 1
ATOM 659 C CA . ARG A 1 87 ? -13.224 -1.492 15.738 1.00 98.50 87 ARG A CA 1
ATOM 660 C C . ARG A 1 87 ? -14.384 -0.555 16.057 1.00 98.50 87 ARG A C 1
ATOM 662 O O . ARG A 1 87 ? -14.555 -0.175 17.218 1.00 98.50 87 ARG A O 1
ATOM 669 N N . GLU A 1 88 ? -15.213 -0.217 15.076 1.00 98.62 88 GLU A N 1
ATOM 670 C CA . GLU A 1 88 ? -16.433 0.557 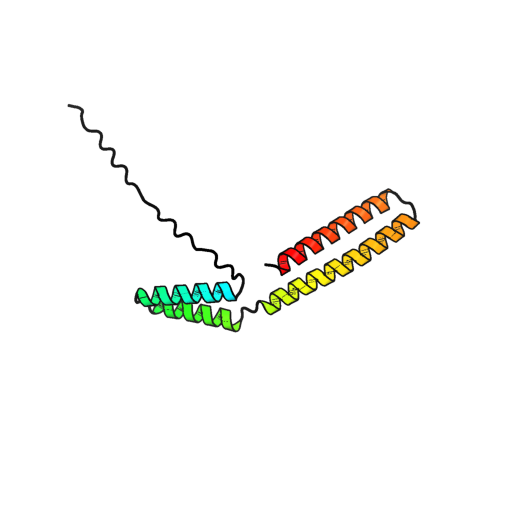15.298 1.00 98.62 88 GLU A CA 1
ATOM 671 C C . GLU A 1 88 ? -17.462 -0.222 16.124 1.00 98.62 88 GLU A C 1
ATOM 673 O O . GLU A 1 88 ? -18.092 0.351 17.018 1.00 98.62 88 GLU A O 1
ATOM 678 N N . MET A 1 89 ? -17.608 -1.529 15.885 1.00 98.50 89 MET A N 1
ATOM 679 C CA . MET A 1 89 ? -18.436 -2.401 16.725 1.00 98.50 89 MET A CA 1
ATOM 680 C C . MET A 1 89 ? -17.923 -2.461 18.168 1.00 98.50 89 MET A C 1
ATOM 682 O O . MET A 1 89 ? -18.705 -2.252 19.098 1.00 98.50 89 MET A O 1
ATOM 686 N N . ASP A 1 90 ? -16.619 -2.674 18.358 1.00 98.00 90 ASP A N 1
ATOM 687 C CA . ASP A 1 90 ? -15.986 -2.705 19.681 1.00 98.00 90 ASP A CA 1
ATOM 688 C C . ASP A 1 90 ? -16.176 -1.378 20.435 1.00 98.00 90 ASP A C 1
ATOM 690 O O . ASP A 1 90 ? -16.399 -1.363 21.650 1.00 98.00 90 ASP A O 1
ATOM 694 N N . LEU A 1 91 ? -16.085 -0.248 19.725 1.00 98.50 91 LEU A N 1
ATOM 695 C CA . LEU A 1 91 ? -16.315 1.074 20.297 1.00 98.50 91 LEU A CA 1
ATOM 696 C C . LEU A 1 91 ? -17.782 1.261 20.703 1.00 98.50 91 LEU A C 1
ATOM 698 O O . LEU A 1 91 ? -18.041 1.742 21.806 1.00 98.50 91 LEU A O 1
ATOM 702 N N . ARG A 1 92 ? -18.743 0.853 19.862 1.00 98.31 92 ARG A N 1
ATOM 703 C CA . ARG A 1 92 ? -20.179 0.898 20.198 1.00 98.31 92 ARG A CA 1
ATOM 704 C C . ARG A 1 92 ? -20.498 0.076 21.448 1.00 98.31 92 ARG A C 1
ATOM 706 O O . ARG A 1 92 ? -21.219 0.556 22.323 1.00 98.31 92 ARG A O 1
ATOM 713 N N . ASP A 1 93 ? -19.928 -1.121 21.568 1.00 97.69 93 ASP A N 1
ATOM 714 C CA . ASP A 1 93 ? -20.074 -1.960 22.761 1.00 97.69 93 ASP A CA 1
ATOM 715 C C . ASP A 1 93 ? -19.482 -1.280 24.010 1.00 97.69 93 ASP A C 1
ATOM 717 O O . ASP A 1 93 ? -20.145 -1.207 25.047 1.00 97.69 93 ASP A O 1
ATOM 721 N N . ALA A 1 94 ? -18.283 -0.697 23.912 1.00 97.94 94 ALA A N 1
ATOM 722 C CA . ALA A 1 94 ? -17.666 0.039 25.018 1.00 97.94 94 ALA A CA 1
ATOM 723 C C . ALA A 1 94 ? -18.496 1.262 25.453 1.00 97.94 94 ALA A C 1
ATOM 725 O O . ALA A 1 94 ? -18.688 1.473 26.652 1.00 97.94 94 ALA A O 1
ATOM 726 N N . LEU A 1 95 ? -19.043 2.020 24.495 1.00 97.94 95 LEU A N 1
ATOM 727 C CA . LEU A 1 95 ? -19.945 3.147 24.754 1.00 97.94 95 LEU A CA 1
ATOM 728 C C . LEU A 1 95 ? -21.209 2.700 25.498 1.00 97.94 95 LEU A C 1
ATOM 730 O O . LEU A 1 95 ? -21.615 3.359 26.451 1.00 97.94 95 LEU A O 1
ATOM 734 N N . SER A 1 96 ? -21.792 1.558 25.118 1.00 98.06 96 SER A N 1
ATOM 735 C CA . SER A 1 96 ? -22.980 1.005 25.789 1.00 98.06 96 SER A CA 1
ATOM 736 C C . SER A 1 96 ? -22.726 0.613 27.251 1.00 98.06 96 SER A C 1
ATOM 738 O O . SER A 1 96 ? -23.629 0.688 28.082 1.00 98.06 96 SER A O 1
ATOM 740 N N . LYS A 1 97 ? -21.486 0.225 27.574 1.00 97.38 97 LYS A N 1
ATOM 741 C CA . LYS A 1 97 ? -21.061 -0.188 28.918 1.00 97.38 97 LYS A CA 1
ATOM 742 C C . LYS A 1 97 ? -20.614 0.988 29.789 1.00 97.38 97 LYS A C 1
ATOM 744 O O . LYS A 1 97 ? -20.551 0.834 31.004 1.00 97.38 97 LYS A O 1
ATOM 749 N N . GLY A 1 98 ? -20.306 2.139 29.185 1.00 97.00 98 GLY A N 1
ATOM 750 C CA . GLY A 1 98 ? -19.976 3.379 29.892 1.00 97.00 98 GLY A CA 1
ATOM 751 C C . GLY A 1 98 ? -18.623 3.382 30.611 1.00 97.00 98 GLY A C 1
ATOM 752 O O . GLY A 1 98 ? -18.422 4.193 31.508 1.00 97.00 98 GLY A O 1
ATOM 753 N N . ASP A 1 99 ? -17.704 2.485 30.246 1.00 95.56 99 ASP A N 1
ATOM 754 C CA . ASP A 1 99 ? -16.357 2.408 30.828 1.00 95.56 99 ASP A CA 1
ATOM 755 C C . ASP A 1 99 ? -15.415 3.380 30.083 1.00 95.56 99 ASP A C 1
ATOM 757 O O . ASP A 1 99 ? -15.061 3.110 28.927 1.00 95.56 99 ASP A O 1
ATOM 761 N N . PRO A 1 100 ? -15.019 4.516 30.694 1.00 96.62 100 PRO A N 1
ATOM 762 C CA . PRO A 1 100 ? -14.281 5.574 30.004 1.00 96.62 100 PRO A CA 1
ATOM 763 C C . PRO A 1 100 ? -12.896 5.123 29.527 1.00 96.62 100 PRO A C 1
ATOM 765 O O . PRO A 1 100 ? -12.482 5.499 28.428 1.00 96.62 100 PRO A O 1
ATOM 768 N N . ASP A 1 101 ? -12.211 4.269 30.290 1.00 97.12 101 ASP A N 1
ATOM 769 C CA . ASP A 1 101 ? -10.881 3.771 29.932 1.00 97.12 101 ASP A CA 1
ATOM 770 C C . ASP A 1 101 ? -10.965 2.841 28.718 1.00 97.12 101 ASP A C 1
ATOM 772 O O . ASP A 1 101 ? -10.154 2.920 27.786 1.00 97.12 101 ASP A O 1
ATOM 776 N N . LYS A 1 102 ? -11.991 1.981 28.674 1.00 97.62 102 LYS A N 1
ATOM 777 C CA . LYS A 1 102 ? -12.246 1.143 27.495 1.00 97.62 102 LYS A CA 1
ATOM 778 C C . LYS A 1 102 ? -12.643 1.969 26.285 1.00 97.62 102 LYS A C 1
ATOM 780 O O . LYS A 1 102 ? -12.148 1.679 25.198 1.00 97.62 102 LYS A O 1
ATOM 785 N N . ILE A 1 103 ? -13.497 2.977 26.451 1.00 98.50 103 ILE A N 1
ATOM 786 C CA . ILE A 1 103 ? -13.902 3.868 25.356 1.00 98.50 103 ILE A CA 1
ATOM 787 C C . ILE A 1 103 ? -12.667 4.543 24.750 1.00 98.50 103 ILE A C 1
ATOM 789 O O . ILE A 1 103 ? -12.458 4.431 23.542 1.00 98.50 103 ILE A O 1
ATOM 793 N N . ALA A 1 104 ? -11.805 5.144 25.576 1.00 98.56 104 ALA A N 1
ATOM 794 C CA . ALA A 1 104 ? -10.577 5.790 25.112 1.00 98.56 104 ALA A CA 1
ATOM 795 C C . ALA A 1 104 ? -9.660 4.807 24.363 1.00 98.56 104 ALA A C 1
ATOM 797 O O . ALA A 1 104 ? -9.179 5.100 23.266 1.00 98.56 104 ALA A O 1
ATOM 798 N N . LYS A 1 105 ? -9.479 3.591 24.898 1.00 98.56 105 LYS A N 1
ATOM 799 C CA . LYS A 1 105 ? -8.686 2.543 24.240 1.00 98.56 105 LYS A CA 1
ATOM 800 C C . LYS A 1 105 ? -9.268 2.125 22.885 1.00 98.56 105 LYS A C 1
ATOM 802 O O . LYS A 1 105 ? -8.511 1.899 21.943 1.00 98.56 105 LYS A O 1
ATOM 807 N N . ARG A 1 106 ? -10.595 1.997 22.767 1.00 98.50 106 ARG A N 1
ATOM 808 C CA . ARG A 1 106 ? -11.253 1.623 21.502 1.00 98.50 106 ARG A CA 1
ATOM 809 C C . ARG A 1 106 ? -11.210 2.746 20.472 1.00 98.50 106 ARG A C 1
ATOM 811 O O . ARG A 1 106 ? -10.985 2.455 19.304 1.00 98.50 106 ARG A O 1
ATOM 818 N N . GLN A 1 107 ? -11.336 4.003 20.892 1.00 98.62 107 GLN A N 1
ATOM 819 C CA . GLN A 1 107 ? -11.146 5.156 20.007 1.00 98.62 107 GLN A CA 1
ATOM 820 C C . GLN A 1 107 ? -9.727 5.200 19.435 1.00 98.62 107 GLN A C 1
ATOM 822 O O . GLN A 1 107 ? -9.572 5.379 18.231 1.00 98.62 107 GLN A O 1
ATOM 827 N N . ALA A 1 108 ? -8.706 4.969 20.268 1.00 98.69 108 ALA A N 1
ATOM 828 C CA . ALA A 1 108 ? -7.321 4.907 19.806 1.00 98.69 108 ALA A CA 1
ATOM 829 C C . ALA A 1 108 ? -7.111 3.785 18.774 1.00 98.69 108 ALA A C 1
ATOM 831 O O . ALA A 1 108 ? -6.516 4.022 17.730 1.00 98.69 108 ALA A O 1
ATOM 832 N N . LYS A 1 109 ? -7.670 2.591 19.020 1.00 98.44 109 LYS A N 1
ATOM 833 C CA . LYS A 1 109 ? -7.595 1.469 18.070 1.00 98.44 109 LYS A CA 1
ATOM 834 C C . LYS A 1 109 ? -8.343 1.711 16.763 1.00 98.44 109 LYS A C 1
ATOM 836 O O . LYS A 1 109 ? -7.874 1.290 15.717 1.00 98.44 109 LYS A O 1
ATOM 841 N N . LEU A 1 110 ? -9.476 2.405 16.806 1.00 98.75 110 LEU A N 1
ATOM 842 C CA . LEU A 1 110 ? -10.180 2.813 15.594 1.00 98.75 110 LEU A CA 1
ATOM 843 C C . LEU A 1 110 ? -9.378 3.850 14.792 1.00 98.75 110 LEU A C 1
ATOM 845 O O . LEU A 1 110 ? -9.382 3.809 13.567 1.00 98.75 110 LEU A O 1
ATOM 849 N N . ALA A 1 111 ? -8.693 4.777 15.467 1.00 98.69 111 ALA A N 1
ATOM 850 C CA . ALA A 1 111 ? -7.833 5.751 14.800 1.00 98.69 111 ALA A CA 1
ATOM 851 C C . ALA A 1 111 ? -6.610 5.088 14.140 1.00 98.69 111 ALA A C 1
ATOM 853 O O . ALA A 1 111 ? -6.271 5.446 13.019 1.00 98.69 111 ALA A O 1
ATOM 854 N N . GLU A 1 112 ? -5.998 4.105 14.807 1.00 98.56 112 GLU A N 1
ATOM 855 C CA . GLU A 1 112 ? -4.897 3.288 14.269 1.00 98.56 112 GLU A CA 1
ATOM 856 C C . GLU A 1 112 ? -5.325 2.553 12.989 1.00 98.56 112 GLU A C 1
ATOM 858 O O . GLU A 1 112 ? -4.714 2.763 11.948 1.00 98.56 112 GLU A O 1
ATOM 863 N N . ALA A 1 113 ? -6.452 1.833 13.019 1.00 98.56 113 ALA A N 1
ATOM 864 C CA . ALA A 1 113 ? -6.976 1.127 11.844 1.00 98.56 113 ALA A CA 1
ATOM 865 C C . ALA A 1 113 ? -7.305 2.066 10.663 1.00 98.56 113 ALA A C 1
ATOM 867 O O . ALA A 1 113 ? -7.132 1.715 9.498 1.00 98.56 113 ALA A O 1
ATOM 868 N N . ARG A 1 114 ? -7.767 3.294 10.942 1.00 98.56 114 ARG A N 1
ATOM 869 C CA . ARG A 1 114 ? -7.996 4.311 9.899 1.00 98.56 114 ARG A CA 1
ATOM 870 C C . ARG A 1 114 ? -6.692 4.803 9.276 1.00 98.56 114 ARG A C 1
ATOM 872 O O . ARG A 1 114 ? -6.651 4.991 8.066 1.00 98.56 114 ARG A O 1
ATOM 879 N N . ALA A 1 115 ? -5.642 4.979 10.076 1.00 98.56 115 ALA A N 1
ATOM 880 C CA . ALA A 1 115 ? -4.324 5.344 9.565 1.00 98.56 115 ALA A CA 1
ATOM 881 C C . ALA A 1 115 ? -3.706 4.216 8.718 1.00 98.56 115 ALA A C 1
ATOM 883 O O . ALA A 1 115 ? -3.082 4.491 7.698 1.00 98.56 115 ALA A O 1
ATOM 884 N N . GLU A 1 116 ? -3.919 2.954 9.103 1.00 97.50 116 GLU A N 1
ATOM 885 C CA . GLU A 1 116 ? -3.499 1.788 8.314 1.00 97.50 116 GLU A CA 1
ATOM 886 C C . GLU A 1 116 ? -4.221 1.729 6.962 1.00 97.50 116 GLU A C 1
ATOM 888 O O . GLU A 1 116 ? -3.570 1.533 5.937 1.00 97.50 116 GLU A O 1
ATOM 893 N N . LEU A 1 117 ? -5.534 1.995 6.924 1.00 98.44 117 LEU A N 1
ATOM 894 C CA . LEU A 1 117 ? -6.268 2.112 5.660 1.00 98.44 117 LEU A CA 1
ATOM 895 C C . LEU A 1 117 ? -5.701 3.229 4.769 1.00 98.44 117 LEU A C 1
ATOM 897 O O . LEU A 1 117 ? -5.469 3.001 3.585 1.00 98.44 117 LEU A O 1
ATOM 901 N N . GLU A 1 118 ? -5.454 4.421 5.322 1.00 97.81 118 GLU A N 1
ATOM 902 C CA . GLU A 1 118 ? -4.859 5.533 4.565 1.00 97.81 118 GLU A CA 1
ATOM 903 C C . GLU A 1 118 ? -3.485 5.160 3.986 1.00 97.81 118 GLU A C 1
ATOM 905 O O . GLU A 1 118 ? -3.169 5.511 2.845 1.00 97.81 118 GLU A O 1
ATOM 910 N N . GLN A 1 119 ? -2.671 4.420 4.744 1.00 96.25 119 GLN A N 1
ATOM 911 C CA . GLN A 1 119 ? -1.387 3.923 4.261 1.00 96.25 119 GLN A CA 1
ATOM 912 C C . GLN A 1 119 ? -1.563 2.899 3.133 1.00 96.25 119 GLN A C 1
ATOM 914 O O . GLN A 1 119 ? -0.901 3.031 2.103 1.00 96.25 119 GLN A O 1
ATOM 919 N N . ALA A 1 120 ? -2.462 1.926 3.288 1.00 94.69 120 ALA A N 1
ATOM 920 C CA . ALA A 1 120 ? -2.724 0.908 2.272 1.00 94.69 120 ALA A CA 1
ATOM 921 C C . ALA A 1 120 ? -3.247 1.533 0.961 1.00 94.69 120 ALA A C 1
ATOM 923 O O . ALA A 1 120 ? -2.787 1.194 -0.131 1.00 94.69 120 ALA A O 1
ATOM 924 N N . GLU A 1 121 ? -4.139 2.528 1.050 1.00 93.12 121 GLU A N 1
ATOM 925 C CA . GLU A 1 121 ? -4.619 3.292 -0.110 1.00 93.12 121 GLU A CA 1
ATOM 926 C C . GLU A 1 121 ? -3.489 4.089 -0.786 1.00 93.12 121 GLU A C 1
ATOM 928 O O . GLU A 1 121 ? -3.404 4.131 -2.018 1.00 93.12 121 GLU A O 1
ATOM 933 N N . ALA A 1 122 ? -2.573 4.669 -0.005 1.00 90.38 122 ALA A N 1
ATOM 934 C CA . ALA A 1 122 ? -1.395 5.345 -0.542 1.00 90.38 122 ALA A CA 1
ATOM 935 C C . ALA A 1 122 ? -0.404 4.375 -1.209 1.00 90.38 122 ALA A C 1
ATOM 937 O O . ALA A 1 122 ? 0.237 4.739 -2.195 1.00 90.38 122 ALA A O 1
ATOM 938 N N . GLU A 1 123 ? -0.261 3.154 -0.693 1.00 86.56 123 GLU A N 1
ATOM 939 C CA . GLU A 1 123 ? 0.602 2.121 -1.268 1.00 86.56 123 GLU A CA 1
ATOM 940 C C . GLU A 1 123 ? 0.026 1.532 -2.555 1.00 86.56 123 GLU A C 1
ATOM 942 O O . GLU A 1 123 ? 0.779 1.304 -3.504 1.00 86.56 123 GLU A O 1
ATOM 947 N N . LEU A 1 124 ? -1.296 1.356 -2.644 1.00 85.44 124 LEU A N 1
ATOM 948 C CA . LEU A 1 124 ? -1.952 0.925 -3.879 1.00 85.44 124 LEU A CA 1
ATOM 949 C C . LEU A 1 124 ? -1.657 1.882 -5.045 1.00 85.44 124 LEU A C 1
ATOM 951 O O . LEU A 1 124 ? -1.470 1.423 -6.176 1.00 85.44 124 LEU A O 1
ATOM 955 N N . ALA A 1 125 ? -1.575 3.184 -4.759 1.00 79.00 125 ALA A N 1
ATOM 956 C CA . ALA A 1 125 ? -1.318 4.244 -5.731 1.00 79.00 125 ALA A CA 1
ATOM 957 C C . ALA A 1 125 ? 0.155 4.371 -6.187 1.00 79.00 125 ALA A C 1
ATOM 959 O O . ALA A 1 125 ? 0.435 5.202 -7.053 1.00 79.00 125 ALA A O 1
ATOM 960 N N . ARG A 1 126 ? 1.088 3.588 -5.621 1.00 69.12 126 ARG A N 1
ATOM 961 C CA . ARG A 1 126 ? 2.525 3.586 -5.972 1.00 69.12 126 ARG A CA 1
ATOM 962 C C . ARG A 1 126 ? 2.887 2.528 -7.018 1.00 69.12 126 ARG A C 1
ATOM 964 O O . ARG A 1 126 ? 3.733 2.860 -7.884 1.00 69.12 126 ARG A O 1
#

Nearest PDB structures (foldseek):
  4o46-assembly6_F  TM=5.452E-01  e=8.332E-01  Homo sapiens
  2wh0-assembly1_A  TM=5.278E-01  e=3.147E+00  Homo sapiens
  6zbt-assembly2_C  TM=4.340E-01  e=1.667E+00  Homo sapiens
  8qdv-assembly1_A  TM=3.736E-01  e=3.532E+00  Homo sapiens

Radius of gyration: 27.99 Å; Cα contacts (8 Å, |Δi|>4): 66; chains: 1; bounding box: 87×48×60 Å